Protein AF-A0A962ZH77-F1 (afdb_monomer_lite)

pLDDT: mean 80.59, std 15.44, range [33.81, 98.31]

Foldseek 3Di:
DDDDDDPVVVVVVVVVVVVVVVVVVVVVCVVCVCVVPPDDAAWDWDWDFDADPVPGTDTDTDTQVVADDQVQEDDPDGADAFQKKKWAWDQDPVRHIDTRHMYSDYDPDHDIDIDGDHDHDPPDPPPPPDDD

Structure (mmCIF, N/CA/C/O backbone):
data_AF-A0A962ZH77-F1
#
_entry.id   AF-A0A962ZH77-F1
#
loop_
_atom_site.group_PDB
_atom_site.id
_atom_site.type_symbol
_atom_site.label_atom_id
_atom_site.label_alt_id
_atom_site.label_comp_id
_atom_site.label_asym_id
_atom_site.label_entity_id
_atom_site.label_seq_id
_atom_site.pdbx_PDB_ins_code
_atom_site.Cartn_x
_atom_site.Cartn_y
_atom_site.Cartn_z
_atom_site.occupancy
_atom_site.B_iso_or_equiv
_atom_site.auth_seq_id
_atom_site.auth_comp_id
_atom_site.auth_asym_id
_atom_site.auth_atom_id
_atom_site.pdbx_PDB_model_num
ATOM 1 N N . MET A 1 1 ? 24.392 5.243 -52.296 1.00 43.03 1 MET A N 1
ATOM 2 C CA . MET A 1 1 ? 24.906 6.354 -51.468 1.00 43.03 1 MET A CA 1
ATOM 3 C C . MET A 1 1 ? 25.562 5.743 -50.235 1.00 43.03 1 MET A C 1
ATOM 5 O O . MET A 1 1 ? 24.848 5.298 -49.350 1.00 43.03 1 MET A O 1
ATOM 9 N N . ASN A 1 2 ? 26.892 5.591 -50.230 1.00 45.72 2 ASN A N 1
ATOM 10 C CA . ASN A 1 2 ? 27.621 4.994 -49.103 1.00 45.72 2 ASN A CA 1
ATOM 11 C C . ASN A 1 2 ? 27.852 6.068 -48.039 1.00 45.72 2 ASN A C 1
ATOM 13 O O . ASN A 1 2 ? 28.621 7.002 -48.255 1.00 45.72 2 ASN A O 1
ATOM 17 N N . ILE A 1 3 ? 27.161 5.955 -46.908 1.00 69.19 3 ILE A N 1
ATOM 18 C CA . ILE A 1 3 ? 27.308 6.883 -45.787 1.00 69.19 3 ILE A CA 1
ATOM 19 C C . ILE A 1 3 ? 28.474 6.387 -44.927 1.00 69.19 3 ILE A C 1
ATOM 21 O O . ILE A 1 3 ? 28.367 5.383 -44.227 1.00 69.19 3 ILE A O 1
ATOM 25 N N . SER A 1 4 ? 29.606 7.087 -44.989 1.00 72.56 4 SER A N 1
ATOM 26 C CA . SER A 1 4 ? 30.754 6.853 -44.107 1.00 72.56 4 SER A CA 1
ATOM 27 C C . SER A 1 4 ? 30.490 7.495 -42.740 1.00 72.56 4 SER A C 1
ATOM 29 O O . SER A 1 4 ? 30.723 8.690 -42.555 1.00 72.56 4 SER A O 1
ATOM 31 N N . VAL A 1 5 ? 29.998 6.717 -41.773 1.00 78.81 5 VAL A N 1
ATOM 32 C CA . VAL A 1 5 ? 29.756 7.184 -40.396 1.00 78.81 5 VAL A CA 1
ATOM 33 C C . VAL A 1 5 ? 31.062 7.175 -39.592 1.00 78.81 5 VAL A C 1
ATOM 35 O O . VAL A 1 5 ? 31.773 6.173 -39.539 1.00 78.81 5 VAL A O 1
ATOM 38 N N . SER A 1 6 ? 31.380 8.288 -38.924 1.00 86.38 6 SER A N 1
ATOM 39 C CA . SER A 1 6 ? 32.546 8.378 -38.034 1.00 86.38 6 SER A CA 1
ATOM 40 C C . SER A 1 6 ? 32.388 7.469 -36.811 1.00 86.38 6 SER A C 1
ATOM 42 O O . SER A 1 6 ? 31.329 7.451 -36.180 1.00 86.38 6 SER A O 1
ATOM 44 N N . LYS A 1 7 ? 33.467 6.783 -36.405 1.00 88.44 7 LYS A N 1
ATOM 45 C CA . LYS A 1 7 ? 33.486 5.890 -35.227 1.00 88.44 7 LYS A CA 1
ATOM 46 C C . LYS A 1 7 ? 32.968 6.568 -33.949 1.00 88.44 7 LYS A C 1
ATOM 48 O O . LYS A 1 7 ? 32.345 5.908 -33.127 1.00 88.44 7 LYS A O 1
ATOM 53 N N . LYS A 1 8 ? 33.177 7.883 -33.795 1.00 90.94 8 LYS A N 1
ATOM 54 C CA . LYS A 1 8 ? 32.682 8.665 -32.645 1.00 90.94 8 LYS A CA 1
ATOM 55 C C . LYS A 1 8 ? 31.157 8.816 -32.650 1.00 90.94 8 LYS A C 1
ATOM 57 O O . LYS A 1 8 ? 30.534 8.710 -31.601 1.00 90.94 8 LYS A O 1
ATOM 62 N N . ILE A 1 9 ? 30.568 9.037 -33.828 1.00 92.19 9 ILE A N 1
ATOM 63 C CA . ILE A 1 9 ? 29.112 9.155 -33.997 1.00 92.19 9 ILE A CA 1
ATOM 64 C C . ILE A 1 9 ? 28.462 7.794 -33.760 1.00 92.19 9 ILE A C 1
ATOM 66 O O . ILE A 1 9 ? 27.480 7.707 -33.031 1.00 92.19 9 ILE A O 1
ATOM 70 N N . LEU A 1 10 ? 29.052 6.727 -34.308 1.00 93.12 10 LEU A N 1
ATOM 71 C CA . LEU A 1 10 ? 28.586 5.363 -34.067 1.00 93.12 10 LEU A CA 1
ATOM 72 C C . LEU A 1 10 ? 28.622 5.013 -32.570 1.00 93.12 10 LEU A C 1
ATOM 74 O O . LEU A 1 10 ? 27.633 4.516 -32.042 1.00 93.12 10 LEU A O 1
ATOM 78 N N . LEU A 1 11 ? 29.721 5.332 -31.874 1.00 95.19 11 LEU A N 1
ATOM 79 C CA . LEU A 1 11 ? 29.836 5.124 -30.427 1.00 95.19 11 LEU A CA 1
ATOM 80 C C . LEU A 1 11 ? 28.758 5.901 -29.655 1.00 95.19 11 LEU A C 1
ATOM 82 O O . LEU A 1 11 ? 28.133 5.341 -28.759 1.00 95.19 11 LEU A O 1
ATOM 86 N N . GLY A 1 12 ? 28.514 7.162 -30.024 1.00 96.69 12 GLY A N 1
ATOM 87 C CA . GLY A 1 12 ? 27.467 7.988 -29.420 1.00 96.69 12 GLY A CA 1
ATOM 88 C C . GLY A 1 12 ? 26.061 7.416 -29.623 1.00 96.69 12 GLY A C 1
ATOM 89 O O . GLY A 1 12 ? 25.288 7.360 -28.672 1.00 96.69 12 GLY A O 1
ATOM 90 N N . LEU A 1 13 ? 25.744 6.927 -30.827 1.00 95.81 13 LEU A N 1
ATOM 91 C CA . LEU A 1 13 ? 24.460 6.280 -31.116 1.00 95.81 13 LEU A CA 1
ATOM 92 C C . LEU A 1 13 ? 24.286 4.974 -30.331 1.00 95.81 13 LEU A C 1
ATOM 94 O O . LEU A 1 13 ? 23.221 4.748 -29.755 1.00 95.81 13 LEU A O 1
ATOM 98 N N . CYS A 1 14 ? 25.327 4.140 -30.249 1.00 96.75 14 CYS A N 1
ATOM 99 C CA . CYS A 1 14 ? 25.299 2.926 -29.433 1.00 96.75 14 CYS A CA 1
ATOM 100 C C . CYS A 1 14 ? 25.093 3.250 -27.949 1.00 96.75 14 CYS A C 1
ATOM 102 O O . CYS A 1 14 ? 24.264 2.620 -27.298 1.00 96.75 14 CYS A O 1
ATOM 104 N N . ALA A 1 15 ? 25.798 4.257 -27.425 1.00 97.56 15 ALA A N 1
ATOM 105 C CA . ALA A 1 15 ? 25.655 4.691 -26.039 1.00 97.56 15 ALA A CA 1
ATOM 106 C C . ALA A 1 15 ? 24.247 5.236 -25.750 1.00 97.56 15 ALA A C 1
ATOM 108 O O . ALA A 1 15 ? 23.644 4.862 -24.748 1.00 97.56 15 ALA A O 1
ATOM 109 N N . ALA A 1 16 ? 23.696 6.064 -26.644 1.00 97.50 16 ALA A N 1
ATOM 110 C CA . ALA A 1 16 ? 22.339 6.592 -26.515 1.00 97.50 16 ALA A CA 1
ATOM 111 C C . ALA A 1 16 ? 21.285 5.475 -26.546 1.00 97.50 16 ALA A C 1
ATOM 113 O O . ALA A 1 16 ? 20.369 5.466 -25.725 1.00 97.50 16 ALA A O 1
ATOM 114 N N . THR A 1 17 ? 21.445 4.503 -27.446 1.00 97.81 17 THR A N 1
ATOM 115 C CA . THR A 1 17 ? 20.544 3.345 -27.549 1.00 97.81 17 THR A CA 1
ATOM 116 C C . THR A 1 17 ? 20.623 2.477 -26.294 1.00 97.81 17 THR A C 1
ATOM 118 O O . THR A 1 17 ? 19.596 2.113 -25.728 1.00 97.81 17 THR A O 1
ATOM 121 N N . LEU A 1 18 ? 21.834 2.191 -25.804 1.00 98.25 18 LEU A N 1
ATOM 122 C CA . LEU A 1 18 ? 22.033 1.442 -24.564 1.00 98.25 18 LEU A CA 1
ATOM 123 C C . LEU A 1 18 ? 21.391 2.159 -23.374 1.00 98.25 18 LEU A C 1
ATOM 125 O O . LEU A 1 18 ? 20.701 1.529 -22.578 1.00 98.25 18 LEU A O 1
ATOM 129 N N . PHE A 1 19 ? 21.578 3.474 -23.272 1.00 98.12 19 PHE A N 1
ATOM 130 C CA . PHE A 1 19 ? 20.970 4.278 -22.219 1.00 98.12 19 PHE A CA 1
ATOM 131 C C . PHE A 1 19 ? 19.438 4.191 -22.250 1.00 98.12 19 PHE A C 1
ATOM 133 O O . PHE A 1 19 ? 18.823 3.957 -21.214 1.00 98.12 19 PHE A O 1
ATOM 140 N N . GLN A 1 20 ? 18.818 4.294 -23.429 1.00 97.81 20 GLN A N 1
ATOM 141 C CA . GLN A 1 20 ? 17.366 4.133 -23.574 1.00 97.81 20 GLN A CA 1
ATOM 142 C C . GLN A 1 20 ? 16.889 2.747 -23.122 1.00 97.81 20 GLN A C 1
ATOM 144 O O . GLN A 1 20 ? 15.912 2.649 -22.382 1.00 97.81 20 GLN A O 1
ATOM 149 N N . VAL A 1 21 ? 17.595 1.681 -23.515 1.00 98.12 21 VAL A N 1
ATOM 150 C CA . VAL A 1 21 ? 17.273 0.310 -23.086 1.00 98.12 21 VAL A CA 1
ATOM 151 C C . VAL A 1 21 ? 17.406 0.158 -21.571 1.00 98.12 21 VAL A C 1
ATOM 153 O O . VAL A 1 21 ? 16.555 -0.475 -20.954 1.00 98.12 21 VAL A O 1
ATOM 156 N N . LEU A 1 22 ? 18.424 0.762 -20.955 1.00 98.31 22 LEU A N 1
ATOM 157 C CA . LEU A 1 22 ? 18.603 0.733 -19.502 1.00 98.31 22 LEU A CA 1
ATOM 158 C C . LEU A 1 22 ? 17.483 1.467 -18.766 1.00 98.31 22 LEU A C 1
ATOM 160 O O . LEU A 1 22 ? 17.001 0.961 -17.758 1.00 98.31 22 LEU A O 1
ATOM 164 N N . VAL A 1 23 ? 17.042 2.620 -19.273 1.00 98.06 23 VAL A N 1
ATOM 165 C CA . VAL A 1 23 ? 15.913 3.360 -18.690 1.00 98.06 23 VAL A CA 1
ATOM 166 C C . VAL A 1 23 ? 14.635 2.522 -18.758 1.00 98.06 23 VAL A C 1
ATOM 168 O O . VAL A 1 23 ? 13.989 2.307 -17.736 1.00 98.06 23 VAL A O 1
ATOM 171 N N . LEU A 1 24 ? 14.302 1.977 -19.932 1.00 97.94 24 LEU A N 1
ATOM 172 C CA . LEU A 1 24 ? 13.112 1.134 -20.098 1.00 97.94 24 LEU A CA 1
ATOM 173 C C . LEU A 1 24 ? 13.192 -0.158 -19.273 1.00 97.94 24 LEU A C 1
ATOM 175 O O . LEU A 1 24 ? 12.206 -0.569 -18.663 1.00 97.94 24 LEU A O 1
ATOM 179 N N . GLY A 1 25 ? 14.367 -0.788 -19.229 1.00 97.81 25 GLY A N 1
ATOM 180 C CA . GLY A 1 25 ? 14.620 -1.971 -18.414 1.00 97.81 25 GLY A CA 1
ATOM 181 C C . GLY A 1 25 ? 14.493 -1.680 -16.920 1.00 97.81 25 GLY A C 1
ATOM 182 O O . GLY A 1 25 ? 13.905 -2.478 -16.196 1.00 97.81 25 GLY A O 1
ATOM 183 N N . GLY A 1 26 ? 14.976 -0.522 -16.465 1.00 96.75 26 GLY A N 1
ATOM 184 C CA . GLY A 1 26 ? 14.839 -0.064 -15.085 1.00 96.75 26 GLY A CA 1
ATOM 185 C C . GLY A 1 26 ? 13.379 0.105 -14.669 1.00 96.75 26 GLY A C 1
ATOM 186 O O . GLY A 1 26 ? 12.981 -0.435 -13.641 1.00 96.75 26 GLY A O 1
ATOM 187 N N . GLU A 1 27 ? 12.565 0.766 -15.493 1.00 96.50 27 GLU A N 1
ATOM 188 C CA . GLU A 1 27 ? 11.127 0.935 -15.235 1.00 96.50 27 GLU A CA 1
ATOM 189 C C . GLU A 1 27 ? 10.380 -0.407 -15.219 1.00 96.50 27 GLU A C 1
ATOM 191 O O . GLU A 1 27 ? 9.564 -0.667 -14.331 1.00 96.50 27 GLU A O 1
ATOM 196 N N . LEU A 1 28 ? 10.698 -1.308 -16.156 1.00 95.44 28 LEU A N 1
ATOM 197 C CA . LEU A 1 28 ? 10.118 -2.652 -16.178 1.00 95.44 28 LEU A CA 1
ATOM 198 C C . LEU A 1 28 ? 10.469 -3.431 -14.906 1.00 95.44 28 LEU A C 1
ATOM 200 O O . LEU A 1 28 ? 9.593 -4.039 -14.290 1.00 95.44 28 LEU A O 1
ATOM 204 N N . LEU A 1 29 ? 11.738 -3.403 -14.495 1.00 94.69 29 LEU A N 1
ATOM 205 C CA . LEU A 1 29 ? 12.179 -4.052 -13.265 1.00 94.69 29 LEU A CA 1
ATOM 206 C C . LEU A 1 29 ? 11.498 -3.435 -12.045 1.00 94.69 29 LEU A C 1
ATOM 208 O O . LEU A 1 29 ? 11.026 -4.179 -11.192 1.00 94.69 29 LEU A O 1
ATOM 212 N N . ALA A 1 30 ? 11.365 -2.110 -11.982 1.00 90.75 30 ALA A N 1
ATOM 213 C CA . ALA A 1 30 ? 10.671 -1.433 -10.890 1.00 90.75 30 ALA A CA 1
ATOM 214 C C . ALA A 1 30 ? 9.193 -1.856 -10.792 1.00 90.75 30 ALA A C 1
ATOM 216 O O . ALA A 1 30 ? 8.668 -2.010 -9.691 1.00 90.75 30 ALA A O 1
ATOM 217 N N . ALA A 1 31 ? 8.532 -2.103 -11.926 1.00 89.75 31 ALA A N 1
ATOM 218 C CA . ALA A 1 31 ? 7.147 -2.567 -11.969 1.00 89.75 31 ALA A CA 1
ATOM 219 C C . ALA A 1 31 ? 6.985 -4.054 -11.599 1.00 89.75 31 ALA A C 1
ATOM 221 O O . ALA A 1 31 ? 5.986 -4.444 -10.989 1.00 89.75 31 ALA A O 1
ATOM 222 N N . VAL A 1 32 ? 7.945 -4.899 -11.980 1.00 91.44 32 VAL A N 1
ATOM 223 C CA . VAL A 1 32 ? 7.882 -6.353 -11.759 1.00 91.44 32 VAL A CA 1
ATOM 224 C C . VAL A 1 32 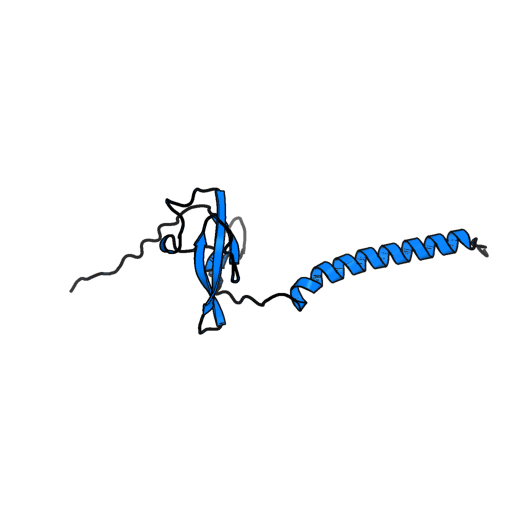? 8.402 -6.743 -10.375 1.00 91.44 32 VAL A C 1
ATOM 226 O O . VAL A 1 32 ? 7.879 -7.677 -9.768 1.00 91.44 32 VAL A O 1
ATOM 229 N N . TYR A 1 33 ? 9.369 -6.002 -9.835 1.00 90.31 33 TYR A N 1
ATOM 230 C CA . TYR A 1 33 ? 10.018 -6.297 -8.560 1.00 90.31 33 TYR A CA 1
ATOM 231 C C . TYR A 1 33 ? 9.028 -6.485 -7.391 1.00 90.31 33 TYR A C 1
ATOM 233 O O . TYR A 1 33 ? 9.101 -7.528 -6.737 1.00 90.31 33 TYR A O 1
ATOM 241 N N . PRO A 1 34 ? 8.019 -5.609 -7.176 1.00 86.38 34 PRO A N 1
ATOM 242 C CA . PRO A 1 34 ? 7.024 -5.804 -6.119 1.00 86.38 34 PRO A CA 1
ATOM 243 C C . PRO A 1 34 ? 6.203 -7.088 -6.257 1.00 86.38 34 PRO A C 1
ATOM 245 O O . PRO A 1 34 ? 5.678 -7.575 -5.264 1.00 86.38 34 PRO A O 1
ATOM 248 N N . ARG A 1 35 ? 6.071 -7.648 -7.466 1.00 83.44 35 ARG A N 1
ATOM 249 C CA . ARG A 1 35 ? 5.358 -8.917 -7.674 1.00 83.44 35 ARG A CA 1
ATOM 250 C C . ARG A 1 35 ? 6.201 -10.126 -7.288 1.00 83.44 35 ARG A C 1
ATOM 252 O O . ARG A 1 35 ? 5.637 -11.143 -6.910 1.00 83.44 35 ARG A O 1
ATOM 259 N N . TRP A 1 36 ? 7.524 -10.031 -7.404 1.00 85.31 36 TRP A N 1
ATOM 260 C CA . TRP A 1 36 ? 8.436 -11.118 -7.043 1.00 85.31 36 TRP A CA 1
ATOM 261 C C . TRP A 1 36 ? 8.765 -11.139 -5.554 1.00 85.31 36 TRP A C 1
ATOM 263 O O . TRP A 1 36 ? 8.879 -12.214 -4.977 1.00 85.31 36 TRP A O 1
ATOM 273 N N . THR A 1 37 ? 8.917 -9.968 -4.934 1.00 86.69 37 THR A N 1
ATOM 274 C CA . THR A 1 37 ? 9.305 -9.858 -3.518 1.00 86.69 37 THR A CA 1
ATOM 275 C C . THR A 1 37 ? 8.143 -9.508 -2.593 1.00 86.69 37 THR A C 1
ATOM 277 O O . THR A 1 37 ? 8.332 -9.415 -1.382 1.00 86.69 37 THR A O 1
ATOM 280 N N . GLY A 1 38 ? 6.962 -9.226 -3.146 1.00 80.81 38 GLY A N 1
ATOM 281 C CA . GLY A 1 38 ? 5.793 -8.818 -2.376 1.00 80.81 38 GLY A CA 1
ATOM 282 C C . GLY A 1 38 ? 5.145 -9.977 -1.627 1.00 80.81 38 GLY A C 1
ATOM 283 O O . GLY A 1 38 ? 5.138 -11.115 -2.092 1.00 80.81 38 GLY A O 1
ATOM 284 N N . VAL A 1 39 ? 4.549 -9.664 -0.477 1.00 81.12 39 VAL A N 1
ATOM 285 C CA . VAL A 1 39 ? 3.694 -10.596 0.265 1.00 81.12 39 VAL A CA 1
ATOM 286 C C . VAL A 1 39 ? 2.293 -10.565 -0.358 1.00 81.12 39 VAL A C 1
ATOM 288 O O . VAL A 1 39 ? 1.706 -9.482 -0.447 1.00 81.12 39 VAL A O 1
ATOM 291 N N . PRO A 1 40 ? 1.736 -11.703 -0.811 1.00 79.00 40 PRO A N 1
ATOM 292 C CA . PRO A 1 40 ? 0.378 -11.740 -1.336 1.00 79.00 40 PRO A CA 1
ATOM 293 C C . PRO A 1 40 ? -0.636 -11.552 -0.199 1.00 79.00 40 PRO A C 1
ATOM 295 O O . PRO A 1 40 ? -0.781 -12.410 0.667 1.00 79.00 40 PRO A O 1
ATOM 298 N N . ILE A 1 41 ? -1.362 -10.432 -0.220 1.00 81.56 41 ILE A N 1
ATOM 299 C CA . ILE A 1 41 ? -2.420 -10.119 0.750 1.00 81.56 41 ILE A CA 1
ATOM 300 C C . ILE A 1 41 ? -3.772 -10.437 0.107 1.00 81.56 41 ILE A C 1
ATOM 302 O O . ILE A 1 41 ? -4.219 -9.727 -0.796 1.00 81.56 41 ILE A O 1
ATOM 306 N N . ARG A 1 42 ? -4.420 -11.514 0.555 1.00 82.69 42 ARG A N 1
ATOM 307 C CA . ARG A 1 42 ? -5.787 -11.870 0.147 1.00 82.69 42 ARG A CA 1
ATOM 308 C C . ARG A 1 42 ? -6.789 -11.156 1.046 1.00 82.69 42 ARG A C 1
ATOM 310 O O . ARG A 1 42 ? -6.670 -11.206 2.265 1.00 82.69 42 ARG A O 1
ATOM 317 N N . VAL A 1 43 ? -7.756 -10.472 0.441 1.00 79.06 43 VAL A N 1
ATOM 318 C CA . VAL A 1 43 ? -8.739 -9.649 1.158 1.00 79.06 43 VAL A CA 1
ATOM 319 C C . VAL A 1 43 ? -10.130 -9.999 0.664 1.00 79.06 43 VAL A C 1
ATOM 321 O O . VAL A 1 43 ? -10.348 -10.072 -0.547 1.00 79.06 43 VAL A O 1
ATOM 324 N N . ALA A 1 44 ? -11.073 -10.159 1.590 1.00 75.31 44 ALA A N 1
ATOM 325 C CA . ALA A 1 44 ? -12.480 -10.275 1.247 1.00 75.31 44 ALA A CA 1
ATOM 326 C C . ALA A 1 44 ? -12.967 -8.973 0.586 1.00 75.31 44 ALA A C 1
ATOM 328 O O . ALA A 1 44 ? -12.807 -7.872 1.129 1.00 75.31 44 ALA A O 1
ATOM 329 N N . VAL A 1 45 ? -13.539 -9.105 -0.610 1.00 71.06 45 VAL A N 1
ATOM 330 C CA . VAL A 1 45 ? -14.150 -7.997 -1.349 1.00 71.06 45 VAL A CA 1
ATOM 331 C C . VAL A 1 45 ? -15.656 -8.058 -1.134 1.00 71.06 45 VAL A C 1
ATOM 333 O O . VAL A 1 45 ? -16.257 -9.115 -1.295 1.00 71.06 45 VAL A O 1
ATOM 336 N N . GLU A 1 46 ? -16.263 -6.918 -0.816 1.00 70.38 46 GLU A N 1
ATOM 337 C CA . GLU A 1 46 ? -17.713 -6.718 -0.807 1.00 70.38 46 GLU A CA 1
ATOM 338 C C . GLU A 1 46 ? -18.100 -6.008 -2.121 1.00 70.38 46 GLU A C 1
ATOM 340 O O . GLU A 1 46 ? -18.035 -4.772 -2.203 1.00 70.38 46 GLU A O 1
ATOM 345 N N . PRO A 1 47 ? -18.398 -6.755 -3.205 1.00 65.88 47 PRO A N 1
ATOM 346 C CA . PRO A 1 47 ? -18.756 -6.158 -4.480 1.00 65.88 47 PRO A CA 1
ATOM 347 C C . PRO A 1 47 ? -20.157 -5.557 -4.380 1.00 65.88 47 PRO A C 1
ATOM 349 O O . PRO A 1 47 ? -21.138 -6.253 -4.135 1.00 65.88 47 PRO A O 1
ATOM 352 N N . VAL A 1 48 ? -20.259 -4.254 -4.616 1.00 62.44 48 VAL A N 1
ATOM 353 C CA . VAL A 1 48 ? -21.550 -3.601 -4.848 1.00 62.44 48 VAL A CA 1
ATOM 354 C C . VAL A 1 48 ? -21.666 -3.373 -6.356 1.00 62.44 48 VAL A C 1
ATOM 356 O O . VAL A 1 48 ? -20.706 -2.874 -6.951 1.00 62.44 48 VAL A O 1
ATOM 359 N N . ASP A 1 49 ? -22.815 -3.718 -6.957 1.00 62.44 49 ASP A N 1
ATOM 360 C CA . ASP A 1 49 ? -23.192 -3.398 -8.353 1.00 62.44 49 ASP A CA 1
ATOM 361 C C . ASP A 1 49 ? -24.103 -2.153 -8.396 1.00 62.44 49 ASP A C 1
ATOM 363 O O . ASP A 1 49 ? -25.330 -2.264 -8.482 1.00 62.44 49 ASP A O 1
ATOM 367 N N . PRO A 1 50 ? -23.553 -0.936 -8.252 1.00 62.09 50 PRO A N 1
ATOM 368 C CA . PRO A 1 50 ? -24.325 0.280 -8.382 1.00 62.09 50 PRO A CA 1
ATOM 369 C C . PRO A 1 50 ? -24.560 0.579 -9.864 1.00 62.09 50 PRO A C 1
ATOM 371 O O . PRO A 1 50 ? -23.729 1.166 -10.555 1.00 62.09 50 PRO A O 1
ATOM 374 N N . ARG A 1 51 ? -25.733 0.204 -10.358 1.00 66.56 51 ARG A N 1
ATOM 375 C CA . ARG A 1 51 ? -26.209 0.687 -11.655 1.00 66.56 51 ARG A CA 1
ATOM 376 C C . ARG A 1 51 ? -26.655 2.142 -11.504 1.00 66.56 51 ARG A C 1
ATOM 378 O O . ARG A 1 51 ? -27.565 2.423 -10.728 1.00 66.56 51 ARG A O 1
ATOM 385 N N . 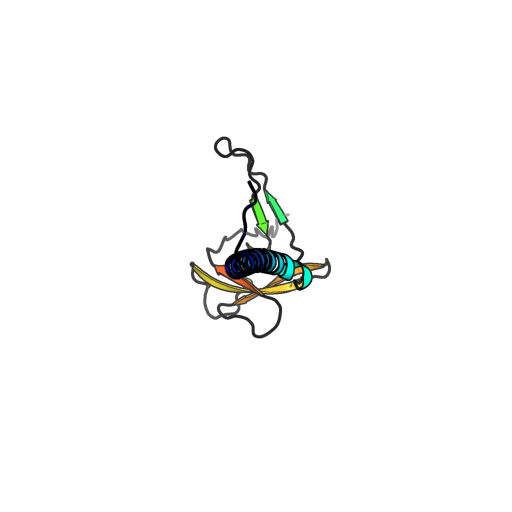ASP A 1 52 ? -26.031 3.059 -12.241 1.00 69.62 52 ASP A N 1
ATOM 386 C CA . ASP A 1 52 ? -26.411 4.478 -12.288 1.00 69.62 52 ASP A CA 1
ATOM 387 C C . ASP A 1 52 ? -26.712 4.883 -13.739 1.00 69.62 52 ASP A C 1
ATOM 389 O O . ASP A 1 52 ? -25.883 4.705 -14.633 1.00 69.62 52 ASP A O 1
ATOM 393 N N . LEU A 1 53 ? -27.900 5.449 -13.973 1.00 71.19 53 LEU A N 1
ATOM 394 C CA . LEU A 1 53 ? -28.368 5.886 -15.293 1.00 71.19 53 LEU A CA 1
ATOM 395 C C . LEU A 1 53 ? -27.471 6.962 -15.929 1.00 71.19 53 LEU A C 1
ATOM 397 O O . LEU A 1 53 ? -27.458 7.084 -17.151 1.00 71.19 53 LEU A O 1
ATOM 401 N N . PHE A 1 54 ? -26.706 7.716 -15.132 1.00 74.38 54 PHE A N 1
ATOM 402 C CA . PHE A 1 54 ? -25.818 8.774 -15.627 1.00 74.38 54 PHE A CA 1
ATOM 403 C C . PHE A 1 54 ? -24.336 8.376 -15.672 1.00 74.38 54 PHE A C 1
ATOM 405 O O . PHE A 1 54 ? -23.560 9.027 -16.371 1.00 74.38 54 PHE A O 1
ATOM 412 N N . ARG A 1 55 ? -23.921 7.327 -14.947 1.00 71.12 55 ARG A N 1
ATOM 413 C CA . ARG A 1 55 ? -22.514 6.864 -14.896 1.00 71.12 55 ARG A CA 1
ATOM 414 C C . ARG A 1 55 ? -22.279 5.518 -15.581 1.00 71.12 55 ARG A C 1
ATOM 416 O O . ARG A 1 55 ? -21.127 5.122 -15.739 1.00 71.12 55 ARG A O 1
ATOM 423 N N . GLY A 1 56 ? -23.343 4.834 -15.999 1.00 78.25 56 GLY A N 1
ATOM 424 C CA . GLY A 1 56 ? -23.264 3.490 -16.561 1.00 78.25 56 GLY A CA 1
ATOM 425 C C . GLY A 1 56 ? -22.873 2.450 -15.507 1.00 78.25 56 GLY A C 1
ATOM 426 O O . GLY A 1 56 ? -23.175 2.600 -14.322 1.00 78.25 56 GLY A O 1
ATOM 427 N N . ASN A 1 57 ? -22.198 1.385 -15.945 1.00 76.62 57 ASN A N 1
ATOM 428 C CA . ASN A 1 57 ? -21.752 0.299 -15.074 1.00 76.62 57 ASN A CA 1
ATOM 429 C C . ASN A 1 57 ? -20.410 0.657 -14.427 1.00 76.62 57 ASN A C 1
ATOM 431 O O . ASN A 1 57 ? -19.412 0.836 -15.127 1.00 76.62 57 ASN A O 1
ATOM 435 N N . TYR A 1 58 ? -20.365 0.705 -13.098 1.00 67.88 58 TYR A N 1
ATOM 436 C CA . TYR A 1 58 ? -19.121 0.854 -12.350 1.00 67.88 58 TYR A CA 1
ATOM 437 C C . TYR A 1 58 ? -19.078 -0.135 -11.187 1.00 67.88 58 TYR A C 1
ATOM 439 O O . TYR A 1 58 ? -20.079 -0.366 -10.519 1.00 67.88 58 TYR A O 1
ATOM 447 N N . ALA A 1 59 ? -17.907 -0.716 -10.925 1.00 68.00 59 ALA A N 1
ATOM 448 C CA . ALA A 1 59 ? -17.713 -1.591 -9.776 1.00 68.00 59 ALA A CA 1
ATOM 449 C C . ALA A 1 59 ? -17.217 -0.766 -8.586 1.00 68.00 59 ALA A C 1
ATOM 451 O O . ALA A 1 59 ? -16.218 -0.045 -8.689 1.00 68.00 59 ALA A O 1
ATOM 452 N N . ARG A 1 60 ? -17.888 -0.880 -7.437 1.00 71.94 60 ARG A N 1
ATOM 453 C CA . ARG A 1 60 ? -17.367 -0.340 -6.180 1.00 71.94 60 ARG A CA 1
ATOM 454 C C . ARG A 1 60 ? -16.687 -1.465 -5.413 1.00 71.94 60 ARG A C 1
ATOM 456 O O . ARG A 1 60 ? -17.354 -2.354 -4.898 1.00 71.94 60 ARG A O 1
ATOM 463 N N . LEU A 1 61 ? -15.363 -1.398 -5.316 1.00 69.31 61 LEU A N 1
ATOM 464 C CA . LEU A 1 61 ? -14.580 -2.340 -4.519 1.00 69.31 61 LEU A CA 1
ATOM 465 C C . LEU A 1 61 ? -14.579 -1.878 -3.057 1.00 69.31 61 LEU A C 1
ATOM 467 O O . LEU A 1 61 ? -13.839 -0.968 -2.672 1.00 69.31 61 LEU A O 1
ATOM 471 N N . GLY A 1 62 ? -15.469 -2.461 -2.254 1.00 70.25 62 GLY A N 1
ATOM 472 C CA . GLY A 1 62 ? -15.394 -2.392 -0.801 1.00 70.25 62 GLY A CA 1
ATOM 473 C C . GLY A 1 62 ? -14.404 -3.439 -0.302 1.00 70.25 62 GLY A C 1
ATOM 474 O O . GLY A 1 62 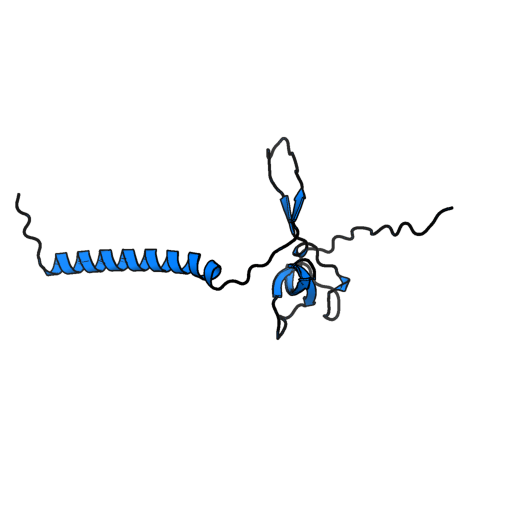? -14.593 -4.621 -0.554 1.00 70.25 62 GLY A O 1
ATOM 475 N N . TYR A 1 63 ? -13.346 -3.016 0.384 1.00 74.38 63 TYR A N 1
ATOM 476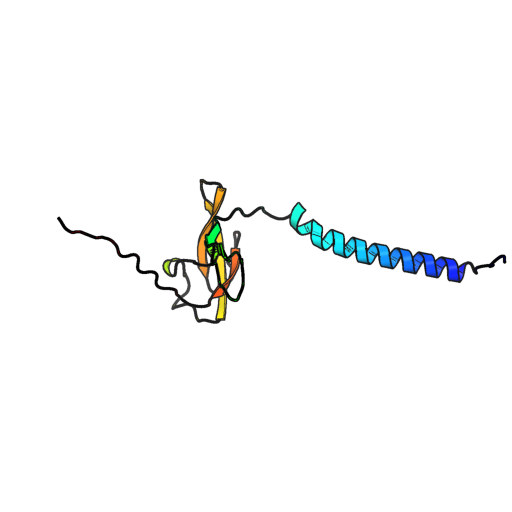 C CA . TYR A 1 63 ? -12.450 -3.921 1.107 1.00 74.38 63 TYR A CA 1
ATOM 477 C C . TYR A 1 63 ? -12.778 -3.851 2.596 1.00 74.38 63 TYR A C 1
ATOM 479 O O . TYR A 1 63 ? -13.079 -2.757 3.084 1.00 74.38 63 TYR A O 1
ATOM 487 N N . ALA A 1 64 ? -12.646 -4.960 3.327 1.00 72.56 64 ALA A N 1
ATOM 488 C CA . ALA A 1 64 ? -12.809 -4.972 4.785 1.00 72.56 64 ALA A CA 1
ATOM 489 C C . ALA A 1 64 ? -11.935 -3.896 5.469 1.00 72.56 64 ALA A C 1
ATOM 491 O O . ALA A 1 64 ? -12.402 -3.151 6.324 1.00 72.56 64 ALA A O 1
ATOM 492 N N . PHE A 1 65 ? -10.710 -3.680 4.978 1.00 74.25 65 PHE A N 1
ATOM 493 C CA . PHE A 1 65 ? -9.796 -2.647 5.487 1.00 74.25 65 PHE A CA 1
ATOM 494 C C . PHE A 1 65 ? -10.237 -1.195 5.261 1.00 74.25 65 PHE A C 1
ATOM 496 O O . PHE A 1 65 ? -9.666 -0.285 5.857 1.00 74.25 65 PHE A O 1
ATOM 503 N N . ASN A 1 66 ? -11.236 -0.941 4.408 1.00 77.75 66 ASN A N 1
ATOM 504 C CA . ASN A 1 66 ? -11.814 0.400 4.283 1.00 77.75 66 ASN A CA 1
ATOM 505 C C . ASN A 1 66 ? -12.754 0.730 5.451 1.00 77.75 66 ASN A C 1
ATOM 507 O O . ASN A 1 66 ? -13.052 1.906 5.668 1.00 77.75 66 ASN A O 1
ATOM 511 N N . ARG A 1 67 ? -13.245 -0.289 6.166 1.00 79.25 67 ARG A N 1
ATOM 512 C CA . ARG A 1 67 ? -14.149 -0.171 7.313 1.00 79.25 67 ARG A CA 1
ATOM 513 C C . ARG A 1 67 ? -13.529 -0.889 8.505 1.00 79.25 67 ARG A C 1
ATOM 515 O O . ARG A 1 67 ? -13.873 -2.020 8.817 1.00 79.25 67 ARG A O 1
ATOM 522 N N . VAL A 1 68 ? -12.588 -0.212 9.146 1.00 82.25 68 VAL A N 1
ATOM 523 C CA . VAL A 1 68 ? -11.984 -0.688 10.392 1.00 82.25 68 VAL A CA 1
ATOM 524 C C . VAL A 1 68 ? -12.865 -0.237 11.551 1.00 82.25 68 VAL A C 1
ATOM 526 O O . VAL A 1 68 ? -13.266 0.929 11.592 1.00 82.25 68 VAL A O 1
ATOM 529 N N . ASP A 1 69 ? -13.176 -1.155 12.465 1.00 82.94 69 ASP A N 1
ATOM 530 C CA . ASP A 1 69 ? -13.940 -0.836 13.668 1.00 82.94 69 ASP A CA 1
ATOM 531 C C . ASP A 1 69 ? -13.191 0.218 14.503 1.00 82.94 69 ASP A C 1
ATOM 533 O O . ASP A 1 69 ? -11.976 0.135 14.706 1.00 82.94 69 ASP A O 1
ATOM 537 N N . ALA A 1 70 ? -13.922 1.222 14.991 1.00 82.06 70 ALA A N 1
ATOM 538 C CA . ALA A 1 70 ? -13.381 2.229 15.895 1.00 82.06 70 ALA A CA 1
ATOM 539 C C . ALA A 1 70 ? -12.869 1.607 17.206 1.00 82.06 70 ALA A C 1
ATOM 541 O O . ALA A 1 70 ? -11.962 2.167 17.818 1.00 82.06 70 ALA A O 1
ATOM 542 N N . ALA A 1 71 ? -13.389 0.439 17.600 1.00 84.19 71 ALA A N 1
ATOM 543 C CA . ALA A 1 71 ? -12.913 -0.325 18.750 1.00 84.19 71 ALA A CA 1
ATOM 544 C C . ALA A 1 71 ? -11.444 -0.771 18.628 1.00 84.19 71 ALA A C 1
ATOM 546 O O . ALA A 1 71 ? -10.792 -1.000 19.642 1.00 84.19 71 ALA A O 1
ATOM 547 N N . LEU A 1 72 ? -10.897 -0.856 17.408 1.00 86.81 72 LEU A N 1
ATOM 548 C CA . LEU A 1 72 ? -9.495 -1.222 17.180 1.00 86.81 72 LEU A CA 1
ATOM 549 C C . LEU A 1 72 ? -8.527 -0.044 17.375 1.00 86.81 72 LEU A C 1
ATOM 551 O O . LEU A 1 72 ? -7.315 -0.224 17.255 1.00 86.81 72 LEU A O 1
ATOM 555 N N . TRP A 1 73 ? -9.032 1.163 17.647 1.00 89.94 73 TRP A N 1
ATOM 556 C CA . TRP A 1 73 ? -8.209 2.341 17.906 1.00 89.94 73 TRP A CA 1
ATOM 557 C C . TRP A 1 73 ? -7.519 2.256 19.272 1.00 89.94 73 TRP A C 1
ATOM 559 O O . TRP A 1 73 ? -8.179 2.217 20.307 1.00 89.94 73 TRP A O 1
ATOM 569 N N . GLN A 1 74 ? -6.184 2.261 19.275 1.00 89.31 74 GLN A N 1
ATOM 570 C CA . GLN A 1 74 ? -5.390 2.056 20.495 1.00 89.31 74 GLN A CA 1
ATOM 571 C C . GLN A 1 74 ? -4.856 3.345 21.134 1.00 89.31 74 GLN A C 1
ATOM 573 O O . GLN A 1 74 ? -4.428 3.329 22.288 1.00 89.31 74 GLN A O 1
ATOM 578 N N . ASP A 1 75 ? -4.832 4.459 20.401 1.00 87.44 75 ASP A N 1
ATOM 579 C CA . ASP A 1 75 ? -4.298 5.717 20.925 1.00 87.44 75 ASP A CA 1
ATOM 580 C C . ASP A 1 75 ? -5.337 6.475 21.764 1.00 87.44 75 ASP A C 1
ATOM 582 O O . ASP A 1 75 ? -6.548 6.315 21.621 1.00 87.44 75 ASP A O 1
ATOM 586 N N . ALA A 1 76 ? -4.859 7.363 22.636 1.00 84.50 76 ALA A N 1
ATOM 587 C CA . ALA A 1 76 ? -5.738 8.192 23.450 1.00 84.50 76 ALA A CA 1
ATOM 588 C C . ALA A 1 76 ? -6.603 9.127 22.581 1.00 84.50 76 ALA A C 1
ATOM 590 O O . ALA A 1 76 ? -6.104 9.820 21.692 1.00 84.50 76 ALA A O 1
ATOM 591 N N . GLY A 1 77 ? -7.898 9.190 22.894 1.00 85.06 77 GLY A N 1
ATOM 592 C CA . GLY A 1 77 ? -8.867 10.031 22.192 1.00 85.06 77 GLY A CA 1
ATOM 593 C C . GLY A 1 77 ? -9.468 9.360 20.958 1.00 85.06 77 GLY A C 1
ATOM 594 O O . GLY A 1 77 ? -9.414 8.147 20.800 1.00 85.06 77 GLY A O 1
ATOM 595 N N . GLN A 1 78 ? -10.089 10.165 20.098 1.00 84.75 78 GLN A N 1
ATOM 596 C CA . GLN A 1 78 ? -10.714 9.701 18.860 1.00 84.75 78 GLN A CA 1
ATOM 597 C C . GLN A 1 78 ? -9.872 10.119 17.650 1.00 84.75 78 GLN A C 1
ATOM 599 O O . GLN A 1 78 ? -9.293 11.211 17.658 1.00 84.75 78 GLN A O 1
ATOM 604 N N . PRO A 1 79 ? -9.818 9.296 16.592 1.00 85.50 79 PRO A N 1
ATOM 605 C CA . PRO A 1 79 ? -9.117 9.659 15.377 1.00 85.50 79 PRO A CA 1
ATOM 606 C C . PRO A 1 79 ? -9.749 10.882 14.695 1.00 85.50 79 PRO A C 1
ATOM 608 O O . PRO A 1 79 ? -10.967 10.983 14.539 1.00 85.50 79 PRO A O 1
ATOM 611 N N . VAL A 1 80 ? -8.907 11.820 14.256 1.00 87.12 80 VAL A N 1
ATOM 612 C CA . VAL A 1 80 ? -9.336 13.063 13.600 1.00 87.12 80 VAL A CA 1
ATOM 613 C C . VAL A 1 80 ? -9.468 12.862 12.085 1.00 87.12 80 VAL A C 1
ATOM 615 O O . VAL A 1 80 ? -8.563 12.298 11.460 1.00 87.12 80 VAL A O 1
ATOM 618 N N . PRO A 1 81 ? -10.555 13.333 11.443 1.00 88.00 81 PRO A N 1
ATOM 619 C CA . PRO A 1 81 ? -10.689 13.316 9.987 1.00 88.00 81 PRO A CA 1
ATOM 620 C C . PRO A 1 81 ? -9.469 13.904 9.265 1.00 88.00 81 PRO A C 1
ATOM 622 O O . PRO A 1 81 ? -8.973 14.975 9.599 1.00 88.00 81 PRO A O 1
ATOM 625 N N . GLY A 1 82 ? -8.976 13.191 8.256 1.00 85.56 82 GLY A N 1
ATOM 626 C CA . GLY A 1 82 ? -7.794 13.547 7.471 1.00 85.56 82 GLY A CA 1
ATOM 627 C C . GLY A 1 82 ? -6.459 13.102 8.075 1.00 85.56 82 GLY A C 1
ATOM 628 O O . GLY A 1 82 ? -5.447 13.135 7.365 1.00 85.56 82 GLY A O 1
ATOM 629 N N . GLN A 1 83 ? -6.426 12.645 9.332 1.00 89.38 83 GLN A N 1
ATOM 630 C CA . GLN A 1 83 ? -5.182 12.210 9.964 1.00 89.38 83 GLN A CA 1
ATOM 631 C C . GLN A 1 83 ? -4.640 10.921 9.336 1.00 89.38 83 GLN A C 1
ATOM 633 O O . GLN A 1 83 ? -5.391 10.079 8.833 1.00 89.38 83 GLN A O 1
ATOM 638 N N . ARG A 1 84 ? -3.317 10.744 9.402 1.00 91.75 84 ARG A N 1
ATOM 639 C CA . ARG A 1 84 ? -2.677 9.475 9.036 1.00 91.75 84 ARG A CA 1
ATOM 640 C C . ARG A 1 84 ? -2.981 8.429 10.099 1.00 91.75 84 ARG A C 1
ATOM 642 O O . ARG A 1 84 ? -2.801 8.697 11.282 1.00 91.75 84 ARG A O 1
ATOM 649 N N . VAL A 1 85 ? -3.399 7.256 9.648 1.00 92.19 85 VAL A N 1
ATOM 650 C CA . VAL A 1 85 ? -3.632 6.090 10.499 1.00 92.19 85 VAL A CA 1
ATOM 651 C C . VAL A 1 85 ? -2.884 4.893 9.937 1.00 92.19 85 VAL A C 1
ATOM 653 O O . VAL A 1 85 ? -2.688 4.778 8.722 1.00 92.19 85 VAL A O 1
ATOM 656 N N . TYR A 1 86 ? -2.452 4.027 10.836 1.00 92.19 86 TYR A N 1
ATOM 657 C CA . TYR A 1 86 ? -1.766 2.783 10.549 1.00 92.19 86 TYR A CA 1
ATOM 658 C C . TYR A 1 86 ? -2.636 1.658 11.086 1.00 92.19 86 TYR A C 1
ATOM 660 O O . TYR A 1 86 ? -3.070 1.715 12.231 1.00 92.19 86 TYR A O 1
ATOM 668 N N . VAL A 1 87 ? -2.930 0.683 10.236 1.00 91.44 87 VAL A N 1
ATOM 669 C CA . VAL A 1 87 ? -3.772 -0.465 10.563 1.00 91.44 87 VAL A CA 1
ATOM 670 C C . VAL A 1 87 ? -2.887 -1.695 10.518 1.00 91.44 87 VAL A C 1
ATOM 672 O O . VAL A 1 87 ? -2.357 -2.014 9.456 1.00 91.44 87 VAL A O 1
ATOM 675 N N . GLN A 1 88 ? -2.685 -2.352 11.651 1.00 91.62 88 GLN A N 1
ATOM 676 C CA . GLN A 1 88 ? -1.973 -3.622 11.698 1.00 91.62 88 GLN A CA 1
ATOM 677 C C . GLN A 1 88 ? -2.870 -4.718 11.125 1.00 91.62 88 GLN A C 1
ATOM 679 O O . GLN A 1 88 ? -4.080 -4.724 11.371 1.00 91.62 88 GLN A O 1
ATOM 684 N N . ILE A 1 89 ? -2.274 -5.599 10.325 1.00 89.94 89 ILE A N 1
ATOM 685 C CA . ILE A 1 89 ? -2.981 -6.704 9.688 1.00 89.94 89 ILE A CA 1
ATOM 686 C C . ILE A 1 89 ? -2.283 -8.023 9.977 1.00 89.94 89 ILE A C 1
ATOM 688 O O . ILE A 1 89 ? -1.054 -8.111 9.954 1.00 89.94 89 ILE A O 1
ATOM 692 N N . GLU A 1 90 ? -3.092 -9.047 10.200 1.00 89.75 90 GLU A N 1
ATOM 693 C CA . GLU A 1 90 ? -2.648 -10.420 10.414 1.00 89.75 90 GLU A CA 1
ATOM 694 C C . GLU A 1 90 ? -3.471 -11.358 9.532 1.00 89.75 90 GLU A C 1
ATOM 696 O O . GLU A 1 90 ? -4.559 -11.005 9.068 1.00 89.75 90 GLU A O 1
ATOM 701 N N . GLN A 1 91 ? -2.902 -12.521 9.231 1.00 87.00 91 GLN A N 1
ATOM 702 C CA . GLN A 1 91 ? -3.572 -13.549 8.448 1.00 87.00 91 GLN A CA 1
ATOM 703 C C . GLN A 1 91 ? -4.457 -14.374 9.382 1.00 87.00 91 GLN A C 1
ATOM 705 O O . GLN A 1 91 ? -3.969 -14.911 10.374 1.00 87.00 91 GLN A O 1
ATOM 710 N N . ASP A 1 92 ? -5.740 -14.442 9.054 1.00 82.56 92 ASP A N 1
ATOM 711 C CA . ASP A 1 92 ? -6.735 -15.255 9.747 1.00 82.56 92 ASP A CA 1
ATOM 712 C C . ASP A 1 92 ? -6.661 -16.730 9.302 1.00 82.56 92 ASP A C 1
ATOM 714 O O . ASP A 1 92 ? -5.965 -17.066 8.335 1.00 82.56 92 ASP A O 1
ATOM 718 N N . GLU A 1 93 ? -7.402 -17.608 9.981 1.00 78.75 93 GLU A N 1
ATOM 719 C CA . GLU A 1 93 ? -7.451 -19.055 9.719 1.00 78.75 93 GLU A CA 1
ATOM 720 C C . GLU A 1 93 ? -7.829 -19.384 8.260 1.00 78.75 93 GLU A C 1
ATOM 722 O O . GLU A 1 93 ? -7.284 -20.320 7.673 1.00 78.75 93 GLU A O 1
ATOM 727 N N . ASP A 1 94 ? -8.667 -18.553 7.630 1.00 77.25 94 ASP A N 1
ATOM 728 C CA . ASP A 1 94 ? -9.134 -18.693 6.240 1.00 77.25 94 ASP A CA 1
ATOM 729 C C . ASP A 1 94 ? -8.167 -18.112 5.181 1.00 77.25 94 ASP A C 1
ATOM 731 O O . ASP A 1 94 ? -8.569 -17.749 4.071 1.00 77.25 94 ASP A O 1
ATOM 735 N N . GLU A 1 95 ? -6.889 -17.928 5.521 1.00 79.12 95 GLU A N 1
ATOM 736 C CA . GLU A 1 95 ? -5.870 -17.266 4.686 1.00 79.12 95 GLU A CA 1
ATOM 737 C C . GLU A 1 95 ? -6.223 -15.833 4.236 1.00 79.12 95 GLU A C 1
ATOM 739 O O . GLU A 1 95 ? -5.601 -15.267 3.325 1.00 79.12 95 GLU A O 1
ATOM 744 N N . THR A 1 96 ? -7.218 -15.224 4.875 1.00 81.38 96 THR A N 1
ATOM 745 C CA . THR A 1 96 ? -7.654 -13.858 4.599 1.00 81.38 96 THR A CA 1
ATOM 746 C C . THR A 1 96 ? -7.007 -12.919 5.598 1.00 81.38 96 THR A C 1
ATOM 748 O O . THR A 1 96 ? -6.896 -13.222 6.779 1.00 81.38 96 THR A O 1
ATOM 751 N N . TRP A 1 97 ? -6.556 -11.761 5.135 1.00 85.81 97 TRP A N 1
ATOM 752 C CA . TRP A 1 97 ? -5.939 -10.782 6.016 1.00 85.81 97 TRP A CA 1
ATOM 753 C C . TRP A 1 97 ? -7.013 -9.916 6.675 1.00 85.81 97 TRP A C 1
ATOM 755 O O . TRP A 1 97 ? -7.877 -9.364 5.986 1.00 85.81 97 TRP A O 1
ATOM 765 N N . VAL A 1 98 ? -6.931 -9.762 7.995 1.00 87.44 98 VAL A N 1
ATOM 766 C CA . VAL A 1 98 ? -7.882 -9.008 8.823 1.00 87.44 98 VAL A CA 1
ATOM 767 C C . VAL A 1 98 ? -7.167 -7.929 9.635 1.00 87.44 98 VAL A C 1
ATOM 769 O O . VAL A 1 98 ? -5.974 -8.024 9.917 1.00 87.44 98 VAL A O 1
ATOM 772 N N . ALA A 1 99 ? -7.882 -6.846 9.947 1.00 88.56 99 ALA A N 1
ATOM 773 C CA . ALA A 1 99 ? -7.343 -5.741 10.734 1.00 88.56 99 ALA A CA 1
ATOM 774 C C . ALA A 1 99 ? -7.426 -6.076 12.225 1.00 88.56 99 ALA A C 1
ATOM 776 O O . ALA A 1 99 ? -8.513 -6.352 12.724 1.00 88.56 99 ALA A O 1
ATOM 777 N N . THR A 1 100 ? -6.299 -6.003 12.930 1.00 89.31 100 THR A N 1
ATOM 778 C CA . THR A 1 100 ? -6.208 -6.346 14.361 1.00 89.31 100 THR A CA 1
ATOM 779 C C . THR A 1 100 ? -6.022 -5.125 15.257 1.00 89.31 100 THR A C 1
ATOM 781 O O . THR A 1 100 ? -6.422 -5.137 16.417 1.00 89.31 100 THR A O 1
ATOM 784 N N . ALA A 1 101 ? -5.442 -4.045 14.732 1.00 89.44 101 ALA A N 1
ATOM 785 C CA . ALA A 1 101 ? -5.182 -2.827 15.491 1.00 89.44 101 ALA A CA 1
ATOM 786 C C . ALA A 1 101 ? -5.142 -1.589 14.595 1.00 89.44 101 ALA A C 1
ATOM 788 O O . ALA A 1 101 ? -4.774 -1.672 13.423 1.00 89.44 101 ALA A O 1
ATOM 789 N N . MET A 1 102 ? -5.458 -0.422 15.158 1.00 91.50 102 MET A N 1
ATOM 790 C CA . MET A 1 102 ? -5.339 0.874 14.494 1.00 91.50 102 MET A CA 1
ATOM 791 C C . MET A 1 102 ? -4.690 1.924 15.409 1.00 91.50 102 MET A C 1
ATOM 793 O O . MET A 1 102 ? -5.075 2.083 16.567 1.00 91.50 102 MET A O 1
ATOM 797 N N . SER A 1 103 ? -3.737 2.686 14.870 1.00 91.75 103 SER A N 1
ATOM 798 C CA . SER A 1 103 ? -2.973 3.706 15.604 1.00 91.75 103 SER A CA 1
ATOM 799 C C . SER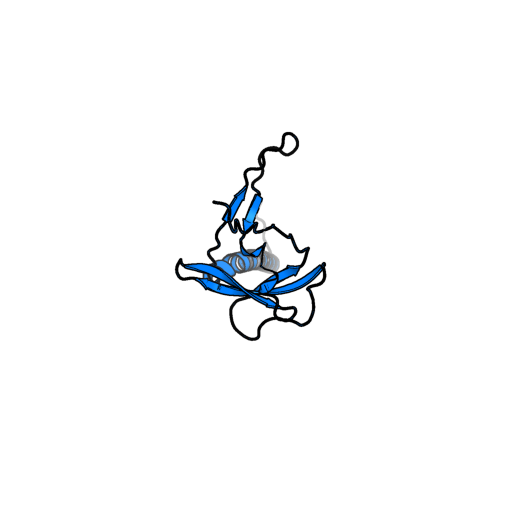 A 1 103 ? -2.601 4.920 14.735 1.00 91.75 103 SER A C 1
ATOM 801 O O . SER A 1 103 ? -2.594 4.878 13.504 1.00 91.75 103 SER A O 1
ATOM 803 N N . ALA A 1 104 ? -2.267 6.041 15.372 1.00 91.75 104 ALA A N 1
ATOM 804 C CA . ALA A 1 104 ? -1.742 7.269 14.774 1.00 91.75 104 ALA A CA 1
ATOM 805 C C . ALA A 1 104 ? -0.261 7.150 14.386 1.00 91.75 104 ALA A C 1
ATOM 807 O O . ALA A 1 104 ? 0.234 7.900 13.540 1.00 91.75 104 ALA A O 1
ATOM 808 N N . ARG A 1 105 ? 0.466 6.228 15.026 1.00 91.38 105 ARG A N 1
ATOM 809 C CA . ARG A 1 105 ? 1.895 5.981 14.804 1.00 91.38 105 ARG A CA 1
ATOM 810 C C . ARG A 1 105 ? 2.117 4.598 14.196 1.00 91.38 105 ARG A C 1
ATOM 812 O O . ARG A 1 105 ? 1.372 3.681 14.534 1.00 91.38 105 ARG A O 1
ATOM 819 N N . PRO A 1 106 ? 3.120 4.440 13.315 1.00 90.19 106 PRO A N 1
ATOM 820 C CA . PRO A 1 106 ? 3.411 3.146 12.718 1.00 90.19 106 PRO A CA 1
ATOM 821 C C . PRO A 1 106 ? 3.793 2.133 13.808 1.00 90.19 106 PRO A C 1
ATOM 823 O O . PRO A 1 106 ? 4.553 2.496 14.713 1.00 90.19 106 PRO A O 1
ATOM 826 N N . PRO A 1 107 ? 3.288 0.891 13.736 1.00 89.06 107 PRO A N 1
ATOM 827 C CA . PRO A 1 107 ? 3.697 -0.160 14.655 1.00 89.06 107 PRO A CA 1
ATOM 828 C C . PRO A 1 107 ? 5.181 -0.491 14.449 1.00 89.06 107 PRO A C 1
ATOM 830 O O . PRO A 1 107 ? 5.720 -0.357 13.349 1.00 89.06 107 PRO A O 1
ATOM 833 N N . SER A 1 108 ? 5.856 -0.904 15.522 1.00 86.25 108 SER A N 1
ATOM 834 C CA . SER A 1 108 ? 7.283 -1.252 15.486 1.00 86.25 108 SER A CA 1
ATOM 835 C C . SER A 1 108 ? 7.554 -2.594 14.803 1.00 86.25 108 SER A C 1
ATOM 837 O O . SER A 1 108 ? 8.678 -2.827 14.360 1.00 86.25 108 SER A O 1
ATOM 839 N N . GLN A 1 109 ? 6.550 -3.474 14.734 1.00 87.12 109 GLN A N 1
ATOM 840 C CA . GLN A 1 109 ? 6.643 -4.822 14.176 1.00 87.12 109 GLN A CA 1
ATOM 841 C C . GLN A 1 109 ? 5.332 -5.230 13.487 1.00 87.12 109 GLN A C 1
ATOM 843 O O . GLN A 1 109 ? 4.265 -4.685 13.772 1.00 87.12 109 GLN A O 1
ATOM 848 N N . GLY A 1 110 ? 5.423 -6.224 12.603 1.00 86.00 110 GLY 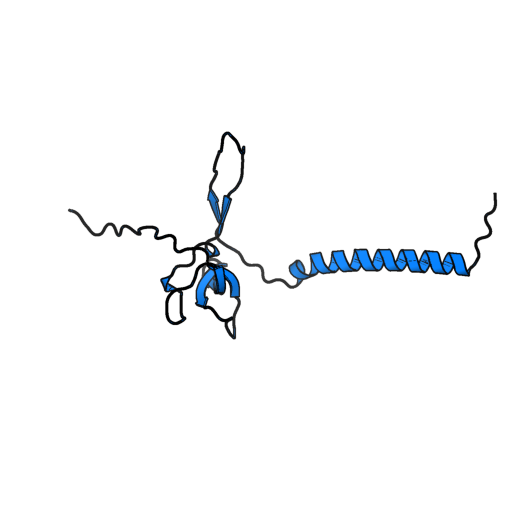A N 1
ATOM 849 C CA . GLY A 1 110 ? 4.282 -6.769 11.867 1.00 86.00 110 GLY A CA 1
ATOM 850 C C . GLY A 1 110 ? 3.941 -5.999 10.590 1.00 86.00 110 GLY A C 1
ATOM 851 O O . GLY A 1 110 ? 4.497 -4.937 10.296 1.00 86.00 110 GLY A O 1
ATOM 852 N N . LEU A 1 111 ? 3.033 -6.572 9.801 1.00 90.00 111 LEU A N 1
ATOM 853 C CA . LEU A 1 111 ? 2.554 -5.964 8.568 1.00 90.00 111 LEU A CA 1
ATOM 854 C C . LEU A 1 111 ? 1.478 -4.927 8.895 1.00 90.00 111 LEU A C 1
ATOM 856 O O . LEU A 1 111 ? 0.611 -5.146 9.739 1.00 90.00 111 LEU A O 1
ATOM 860 N N . PHE A 1 112 ? 1.530 -3.783 8.222 1.00 91.88 112 PHE A N 1
ATOM 861 C CA . PHE A 1 112 ? 0.548 -2.730 8.426 1.00 91.88 112 PHE A CA 1
ATOM 862 C C . PHE A 1 112 ? 0.186 -2.033 7.120 1.00 91.88 112 PHE A C 1
ATOM 864 O O . PHE A 1 112 ? 0.994 -1.890 6.200 1.00 91.88 112 PHE A O 1
ATOM 871 N N . LEU A 1 113 ? -1.043 -1.539 7.073 1.00 89.81 113 LEU A N 1
ATOM 872 C CA . LEU A 1 113 ? -1.559 -0.676 6.028 1.00 89.81 113 LEU A CA 1
ATOM 873 C C . LEU A 1 113 ? -1.509 0.771 6.506 1.00 89.81 113 LEU A C 1
ATOM 875 O O . LEU A 1 113 ? -1.860 1.089 7.640 1.00 89.81 113 LEU A O 1
ATOM 879 N N . ARG A 1 114 ? -1.087 1.676 5.625 1.00 91.94 114 ARG A N 1
ATOM 880 C CA . ARG A 1 114 ? -1.106 3.117 5.886 1.00 91.94 114 ARG A CA 1
ATOM 881 C C . ARG A 1 114 ? -2.286 3.745 5.163 1.00 91.94 114 ARG A C 1
ATOM 883 O O . ARG A 1 114 ? -2.376 3.658 3.941 1.00 91.94 114 ARG A O 1
ATOM 890 N N . GLY A 1 115 ? -3.123 4.458 5.903 1.00 89.75 115 GLY A N 1
ATOM 891 C CA . GLY A 1 115 ? -4.305 5.124 5.375 1.00 89.75 115 GLY A CA 1
ATOM 892 C C . GLY A 1 115 ? -4.493 6.535 5.917 1.00 89.75 115 GLY A C 1
ATOM 893 O O . GLY A 1 115 ? -3.659 7.087 6.642 1.00 89.75 115 GLY A O 1
ATOM 894 N N . ARG A 1 116 ? -5.625 7.130 5.540 1.00 89.81 116 ARG A N 1
ATOM 895 C CA . ARG A 1 116 ? -6.140 8.350 6.158 1.00 89.81 116 ARG A CA 1
ATOM 896 C C . ARG A 1 116 ? -7.519 8.074 6.713 1.00 89.81 116 ARG A C 1
ATOM 898 O O . ARG A 1 116 ? -8.375 7.556 5.997 1.00 89.81 116 ARG A O 1
ATOM 905 N N . TYR A 1 117 ? -7.733 8.466 7.958 1.00 87.56 117 TYR A N 1
ATOM 906 C CA . TYR A 1 117 ? -9.054 8.395 8.551 1.00 87.56 117 TYR A CA 1
ATOM 907 C C . TYR A 1 117 ? -9.963 9.421 7.867 1.00 87.56 117 TYR A C 1
ATOM 909 O O . TYR A 1 117 ? -9.573 10.572 7.689 1.00 87.56 117 TYR A O 1
ATOM 917 N N . ARG A 1 118 ? -11.156 9.013 7.430 1.00 85.50 118 ARG A N 1
ATOM 918 C CA . ARG A 1 118 ? -12.136 9.934 6.826 1.00 85.50 118 ARG A CA 1
ATOM 919 C C . ARG A 1 118 ? -13.225 10.292 7.816 1.00 85.50 118 ARG A C 1
ATOM 921 O O . ARG A 1 118 ? -13.372 11.452 8.169 1.00 85.50 118 ARG A O 1
ATOM 928 N N . HIS A 1 119 ? -14.007 9.297 8.196 1.00 77.88 119 HIS A N 1
ATOM 929 C CA . HIS A 1 119 ? -15.144 9.455 9.084 1.00 77.88 119 HIS A CA 1
ATOM 930 C C . HIS A 1 119 ? -15.521 8.094 9.645 1.00 77.88 119 HIS A C 1
ATOM 932 O O . HIS A 1 119 ? -15.323 7.072 8.983 1.00 77.88 119 HIS A O 1
ATOM 938 N N . PHE A 1 120 ? -16.094 8.119 10.838 1.00 70.12 120 PHE A N 1
ATOM 939 C CA . PHE A 1 120 ? -16.796 6.988 11.404 1.00 70.12 120 PHE A CA 1
ATOM 940 C C . PHE A 1 120 ? -18.149 6.864 10.702 1.00 70.12 120 PHE A C 1
ATOM 942 O O . PHE A 1 120 ? -18.932 7.816 10.685 1.00 70.12 120 PHE A O 1
ATOM 949 N N . ILE A 1 121 ? -18.416 5.707 10.102 1.00 61.03 121 ILE A N 1
ATOM 950 C CA . ILE A 1 121 ? -19.763 5.346 9.664 1.00 61.03 121 ILE A CA 1
ATOM 951 C C . ILE A 1 121 ? -20.325 4.476 10.778 1.00 61.03 121 ILE A C 1
ATOM 953 O O . ILE A 1 121 ? -19.960 3.309 10.883 1.00 61.03 121 ILE A O 1
ATOM 957 N N . SER A 1 122 ? -21.191 5.050 11.613 1.00 48.62 122 SER A N 1
ATOM 958 C CA . SER A 1 122 ? -21.975 4.268 12.567 1.00 48.62 122 SER A CA 1
ATOM 959 C C . SER A 1 122 ? -23.005 3.460 11.780 1.00 48.62 122 SER A C 1
ATOM 961 O O . SER A 1 122 ? -24.078 3.959 11.441 1.00 48.62 122 SER A O 1
ATOM 963 N N . GLY A 1 123 ? -22.647 2.238 11.396 1.00 48.06 123 GLY A N 1
ATOM 964 C CA . GLY A 1 123 ? -23.624 1.235 11.006 1.00 48.06 123 GLY A CA 1
ATOM 965 C C . GLY A 1 123 ? -24.208 0.685 12.294 1.00 48.06 123 GLY A C 1
ATOM 966 O O . GLY A 1 123 ? -23.487 0.052 13.057 1.00 48.06 123 GLY A O 1
ATOM 967 N N . ALA A 1 124 ? -25.475 0.979 12.574 1.00 38.62 124 ALA A N 1
ATOM 968 C CA . ALA A 1 124 ? -26.166 0.375 13.697 1.00 38.62 124 ALA A CA 1
ATOM 969 C C . ALA A 1 124 ? -26.118 -1.151 13.534 1.00 38.62 124 ALA A C 1
ATOM 971 O O . ALA A 1 124 ? -26.864 -1.715 12.736 1.00 38.62 124 ALA A O 1
ATOM 972 N N . ASN A 1 125 ? -25.259 -1.820 14.304 1.00 40.62 125 ASN A N 1
ATOM 973 C CA . ASN A 1 125 ? -25.534 -3.183 14.719 1.00 40.62 125 ASN A CA 1
ATOM 974 C C . ASN A 1 125 ? -26.754 -3.063 15.632 1.00 40.62 125 ASN A C 1
ATOM 976 O O . ASN A 1 125 ? -26.627 -2.857 16.838 1.00 40.62 125 ASN A O 1
ATOM 980 N N . LEU A 1 126 ? -27.947 -3.068 15.033 1.00 44.44 126 LEU A N 1
ATOM 981 C CA . LEU A 1 126 ? -29.163 -3.368 15.766 1.00 44.44 126 LEU A CA 1
ATOM 982 C C . LEU A 1 126 ? -28.974 -4.801 16.245 1.00 44.44 126 LEU A C 1
ATOM 984 O O . LEU A 1 126 ? -29.232 -5.750 15.509 1.00 44.44 126 LEU A O 1
ATOM 988 N N . ASN A 1 127 ? -28.442 -4.937 17.458 1.00 44.12 127 ASN A N 1
ATOM 989 C CA . ASN A 1 127 ? -28.571 -6.162 18.211 1.00 44.12 127 ASN A CA 1
ATOM 990 C C . ASN A 1 127 ? -30.078 -6.382 18.301 1.00 44.12 127 ASN A C 1
ATOM 992 O O . ASN A 1 127 ? -30.788 -5.596 18.933 1.00 44.12 127 ASN A O 1
ATOM 996 N N . ALA A 1 128 ? -30.588 -7.373 17.576 1.00 46.91 128 ALA A N 1
ATOM 997 C CA . ALA A 1 128 ? -31.945 -7.843 17.762 1.00 46.91 128 ALA A CA 1
ATOM 998 C C . ALA A 1 128 ? -31.986 -8.599 19.098 1.00 46.91 128 ALA A C 1
ATOM 1000 O O . ALA A 1 128 ? -32.162 -9.812 19.139 1.00 46.91 128 ALA A O 1
ATOM 1001 N N . ASP A 1 129 ? -31.786 -7.872 20.194 1.00 41.84 129 ASP A N 1
ATOM 1002 C CA . ASP A 1 129 ? -32.011 -8.373 21.536 1.00 41.84 129 ASP A CA 1
ATOM 1003 C C . ASP A 1 129 ? -33.513 -8.262 21.820 1.00 41.84 129 ASP A C 1
ATOM 1005 O O . ASP A 1 129 ? -34.004 -7.264 22.340 1.00 41.84 129 ASP A O 1
ATOM 1009 N N . GLY A 1 130 ? -34.223 -9.328 21.439 1.00 47.41 130 GLY A N 1
ATOM 1010 C CA . GLY A 1 130 ? -35.409 -9.834 22.131 1.00 47.41 130 GLY A CA 1
ATOM 1011 C C . GLY A 1 130 ? -36.780 -9.258 21.756 1.00 47.41 130 GLY A C 1
ATOM 1012 O O . GLY A 1 130 ? -37.085 -8.107 22.051 1.00 47.41 130 GLY A O 1
ATOM 1013 N N . ALA A 1 131 ? -37.671 -10.128 21.259 1.00 33.81 131 ALA A N 1
ATOM 1014 C CA . ALA A 1 131 ? -39.086 -10.143 21.650 1.00 33.81 131 ALA A CA 1
ATOM 1015 C C . ALA A 1 131 ? -39.772 -11.478 21.276 1.00 33.81 131 ALA A C 1
ATOM 1017 O O . ALA A 1 131 ? -39.966 -11.743 20.093 1.00 33.81 131 ALA A O 1
ATOM 1018 N N . ALA A 1 132 ? -40.189 -12.204 22.326 1.00 35.69 132 ALA A N 1
ATOM 1019 C CA . ALA A 1 132 ? -41.172 -13.303 22.414 1.00 35.69 132 ALA A CA 1
ATOM 1020 C C . ALA A 1 132 ? -40.858 -14.664 21.763 1.00 35.69 132 ALA A C 1
ATOM 1022 O O . ALA A 1 132 ? -40.831 -14.770 20.520 1.00 35.69 132 ALA A O 1
#

Radius of gyration: 25.83 Å; chains: 1; bounding box: 75×33×75 Å

Sequence (132 aa):
MNISVSKKILLGLCAATLFQVLVLGGELLAAVYPRWTGVPIRVAVEPVDPRDLFRGNYARLGYAFNRVDAALWQDAGQPVPGQRVYVQIEQDEDETWVATAMSARPPSQGLFLRGRYRHFISGANLNADGAA

Secondary structure (DSSP, 8-state):
------HHHHHHHHHHHHHHHHHHHHHHHHHHHHHHHS------EEEE--EETTTEE--EEEEGGGS--GGGB-SSS-PPTT-EEEEEEEE-TTS-EEEEEEESS--SSSEEEEEE----------------